Protein AF-A0AAV4VUU8-F1 (afdb_monomer)

Structure (mmCIF, N/CA/C/O backbone):
data_AF-A0AAV4VUU8-F1
#
_entry.id   AF-A0AAV4VUU8-F1
#
loop_
_atom_site.group_PDB
_atom_site.id
_atom_site.type_symbol
_atom_site.label_atom_id
_atom_site.label_alt_id
_atom_site.label_comp_id
_atom_site.label_asym_id
_atom_site.label_entity_id
_atom_site.label_seq_id
_atom_site.pdbx_PDB_ins_code
_atom_site.Cartn_x
_atom_site.Cartn_y
_atom_site.Cartn_z
_atom_site.occupancy
_atom_site.B_iso_or_equiv
_atom_site.auth_seq_id
_atom_site.auth_comp_id
_atom_site.auth_asym_id
_atom_site.auth_atom_id
_atom_site.pdbx_PDB_model_num
ATOM 1 N N . MET A 1 1 ? -0.310 -11.796 -31.699 1.00 63.62 1 MET A N 1
ATOM 2 C CA . MET A 1 1 ? 0.223 -11.285 -30.421 1.00 63.62 1 MET A CA 1
ATOM 3 C C . MET A 1 1 ? 0.249 -9.774 -30.546 1.00 63.62 1 MET A C 1
ATOM 5 O O . MET A 1 1 ? 0.848 -9.322 -31.514 1.00 63.62 1 MET A O 1
ATOM 9 N N . PRO A 1 2 ? -0.487 -9.012 -29.721 1.00 75.06 2 PRO A N 1
ATOM 10 C CA . PRO A 1 2 ? -0.440 -7.554 -29.798 1.00 75.06 2 PRO A CA 1
ATOM 11 C C . PRO A 1 2 ? 0.997 -7.073 -29.568 1.00 75.06 2 PRO A C 1
ATOM 13 O O . PRO A 1 2 ? 1.720 -7.651 -28.755 1.00 75.06 2 PRO A O 1
ATOM 16 N N . GLU A 1 3 ? 1.415 -6.064 -30.323 1.00 87.44 3 GLU A N 1
ATOM 17 C CA . GLU A 1 3 ? 2.734 -5.454 -30.184 1.00 87.44 3 GLU A CA 1
ATOM 18 C C . GLU A 1 3 ? 2.808 -4.721 -28.838 1.00 87.44 3 GLU A C 1
ATOM 20 O O . GLU A 1 3 ? 1.912 -3.950 -28.488 1.00 87.44 3 GLU A O 1
ATOM 25 N N . ILE A 1 4 ? 3.835 -5.020 -28.041 1.00 89.25 4 ILE A N 1
ATOM 26 C CA . ILE A 1 4 ? 4.018 -4.408 -26.725 1.00 89.25 4 ILE A CA 1
ATOM 27 C C . ILE A 1 4 ? 4.852 -3.143 -26.908 1.00 89.25 4 ILE A C 1
ATOM 29 O O . ILE A 1 4 ? 6.026 -3.216 -27.265 1.00 89.25 4 ILE A O 1
ATOM 33 N N . ASP A 1 5 ? 4.263 -1.991 -26.599 1.00 92.62 5 ASP A N 1
ATOM 34 C CA . ASP A 1 5 ? 4.995 -0.731 -26.493 1.00 92.62 5 ASP A CA 1
ATOM 35 C C . ASP A 1 5 ? 5.816 -0.722 -25.193 1.00 92.62 5 ASP A C 1
ATOM 37 O O . ASP A 1 5 ? 5.319 -0.427 -24.101 1.00 92.62 5 ASP A O 1
ATOM 41 N N . ILE A 1 6 ? 7.093 -1.088 -25.317 1.00 94.62 6 ILE A N 1
ATOM 42 C CA . ILE A 1 6 ? 8.033 -1.140 -24.194 1.00 94.62 6 ILE A CA 1
ATOM 43 C C . ILE A 1 6 ? 8.229 0.245 -23.573 1.00 94.62 6 ILE A C 1
ATOM 45 O O . ILE A 1 6 ? 8.326 0.356 -22.352 1.00 94.62 6 ILE A O 1
ATOM 49 N N . GLN A 1 7 ? 8.258 1.305 -24.383 1.00 93.75 7 GLN A N 1
ATOM 50 C CA . GLN A 1 7 ? 8.491 2.658 -23.888 1.00 93.75 7 GLN A CA 1
ATOM 51 C C . GLN A 1 7 ? 7.342 3.097 -22.982 1.00 93.75 7 GLN A C 1
ATOM 53 O O . GLN A 1 7 ? 7.577 3.553 -21.860 1.00 93.75 7 GLN A O 1
ATOM 58 N N . ARG A 1 8 ? 6.104 2.906 -23.440 1.00 93.81 8 ARG A N 1
ATOM 59 C CA . ARG A 1 8 ? 4.916 3.191 -22.637 1.00 93.81 8 ARG A CA 1
ATOM 60 C C . ARG A 1 8 ? 4.867 2.329 -21.380 1.00 93.81 8 ARG A C 1
ATOM 62 O O . ARG A 1 8 ? 4.629 2.855 -20.299 1.00 93.81 8 ARG A O 1
ATOM 69 N N . CYS A 1 9 ? 5.158 1.034 -21.503 1.00 93.94 9 CYS A N 1
ATOM 70 C CA . CYS A 1 9 ? 5.204 0.116 -20.365 1.00 93.94 9 CYS A CA 1
ATOM 71 C C . CYS A 1 9 ? 6.159 0.613 -19.264 1.00 93.94 9 CYS A C 1
ATOM 73 O O . CYS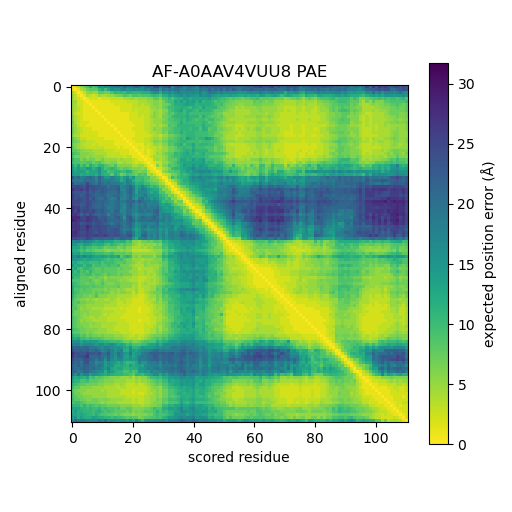 A 1 9 ? 5.797 0.649 -18.086 1.00 93.94 9 CYS A O 1
ATOM 75 N N . VAL A 1 10 ? 7.360 1.058 -19.642 1.00 94.62 10 VAL A N 1
ATOM 76 C CA . VAL A 1 10 ? 8.352 1.589 -18.698 1.00 94.62 10 VAL A CA 1
ATOM 77 C C . VAL A 1 10 ? 7.880 2.900 -18.068 1.00 94.62 10 VAL A C 1
ATOM 79 O O . VAL A 1 10 ? 7.966 3.050 -16.851 1.00 94.62 10 VAL A O 1
ATOM 82 N N . GLN A 1 11 ? 7.350 3.834 -18.862 1.00 91.94 11 GLN A N 1
ATOM 83 C CA . GLN A 1 11 ? 6.836 5.112 -18.354 1.00 91.94 11 GLN A CA 1
ATOM 84 C C . GLN A 1 11 ? 5.687 4.917 -17.356 1.00 91.94 11 GLN A C 1
ATOM 86 O O . GLN A 1 11 ? 5.706 5.503 -16.271 1.00 91.94 11 GLN A O 1
ATOM 91 N N . ASP A 1 12 ? 4.726 4.054 -17.689 1.00 91.38 12 ASP A N 1
ATOM 92 C CA . ASP A 1 12 ? 3.600 3.724 -16.817 1.00 91.38 12 ASP A CA 1
ATOM 93 C C . ASP A 1 12 ? 4.087 3.039 -15.530 1.00 91.38 12 ASP A C 1
ATOM 95 O O . ASP A 1 12 ? 3.638 3.387 -14.438 1.00 91.38 12 ASP A O 1
ATOM 99 N N . SER A 1 13 ? 5.071 2.139 -15.628 1.00 90.25 13 SER A N 1
ATOM 100 C CA . SER A 1 13 ? 5.668 1.466 -14.465 1.00 90.25 13 SER A CA 1
ATOM 101 C C . SER A 1 13 ? 6.364 2.444 -13.519 1.00 90.25 13 SER A C 1
ATOM 103 O O . SER A 1 13 ? 6.181 2.359 -12.305 1.00 90.25 13 SER A O 1
ATOM 105 N N . ILE A 1 14 ? 7.121 3.406 -14.062 1.00 87.94 14 ILE A N 1
ATOM 106 C CA . ILE A 1 14 ? 7.752 4.472 -13.271 1.00 87.94 14 ILE A CA 1
ATOM 107 C C . ILE A 1 14 ? 6.679 5.297 -12.571 1.00 87.94 14 ILE A C 1
ATOM 109 O O . ILE A 1 14 ? 6.782 5.544 -11.374 1.00 87.94 14 ILE A O 1
ATOM 113 N N . LYS A 1 15 ? 5.629 5.702 -13.292 1.00 86.00 15 LYS A N 1
ATOM 114 C CA . LYS A 1 15 ? 4.538 6.489 -12.715 1.00 86.00 15 LYS A CA 1
ATOM 115 C C . LYS A 1 15 ? 3.845 5.741 -11.577 1.00 86.00 15 LYS A C 1
ATOM 117 O O . LYS A 1 15 ? 3.638 6.330 -10.520 1.00 86.00 15 LYS A O 1
ATOM 122 N N . ILE A 1 16 ? 3.517 4.462 -11.772 1.00 87.06 16 ILE A N 1
ATOM 123 C CA . ILE A 1 16 ? 2.906 3.620 -10.737 1.00 87.06 16 ILE A CA 1
ATOM 124 C C . ILE A 1 16 ? 3.838 3.564 -9.526 1.00 87.06 16 ILE A C 1
ATOM 126 O O . ILE A 1 16 ? 3.443 4.007 -8.455 1.00 87.06 16 ILE A O 1
ATOM 130 N N . PHE A 1 17 ? 5.100 3.174 -9.708 1.00 86.06 17 PHE A N 1
ATOM 131 C CA . PHE A 1 17 ? 6.086 3.091 -8.627 1.00 86.06 17 PHE A CA 1
ATOM 132 C C . PHE A 1 17 ? 6.280 4.422 -7.874 1.00 86.06 17 PHE A C 1
ATOM 134 O O . PHE A 1 17 ? 6.317 4.467 -6.644 1.00 86.06 17 PHE A O 1
ATOM 141 N N . CYS A 1 18 ? 6.347 5.540 -8.598 1.00 79.19 18 CYS A N 1
ATOM 142 C CA . CYS A 1 18 ? 6.467 6.885 -8.037 1.00 79.19 18 CYS A CA 1
ATOM 143 C C . CYS A 1 18 ? 5.152 7.449 -7.474 1.00 79.19 18 CYS A C 1
ATOM 145 O O . CYS A 1 18 ? 5.165 8.550 -6.930 1.00 79.19 18 CYS A O 1
ATOM 147 N N . SER A 1 19 ? 4.036 6.731 -7.576 1.00 80.81 19 SER A N 1
ATOM 148 C CA . SER A 1 19 ? 2.763 7.103 -6.945 1.00 80.81 19 SER A CA 1
ATOM 149 C C . SER A 1 19 ? 2.378 6.151 -5.809 1.00 80.81 19 SER A C 1
ATOM 151 O O . SER A 1 19 ? 1.711 6.563 -4.869 1.00 80.81 19 SER A O 1
ATOM 153 N N . THR A 1 20 ? 2.863 4.909 -5.821 1.00 85.25 20 THR A N 1
ATOM 154 C CA . THR A 1 20 ? 2.635 3.921 -4.761 1.00 85.25 20 THR A CA 1
ATOM 155 C C . THR A 1 20 ? 3.407 4.283 -3.483 1.00 85.25 20 THR A C 1
ATOM 157 O O . THR A 1 20 ? 4.614 4.500 -3.563 1.00 85.25 20 THR A O 1
ATOM 160 N N . PRO A 1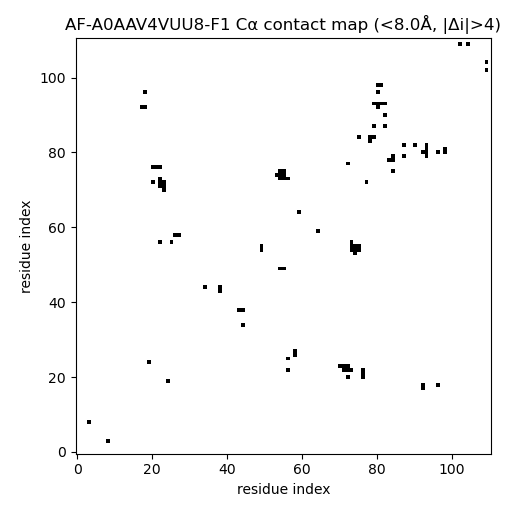 21 ? 2.766 4.368 -2.305 1.00 85.44 21 PRO A N 1
ATOM 161 C CA . PRO A 1 21 ? 3.457 4.542 -1.023 1.00 85.44 21 PRO A CA 1
ATOM 162 C C . PRO A 1 21 ? 4.596 3.529 -0.825 1.00 85.44 21 PRO A C 1
ATOM 164 O O . PRO A 1 21 ? 4.460 2.362 -1.196 1.00 85.44 21 PRO A O 1
ATOM 167 N N . LYS A 1 22 ? 5.727 3.966 -0.258 1.00 82.69 22 LYS A N 1
ATOM 168 C CA . LYS A 1 22 ? 6.948 3.144 -0.129 1.00 82.69 22 LYS A CA 1
ATOM 169 C C . LYS A 1 22 ? 6.684 1.895 0.710 1.00 82.69 22 LYS A C 1
ATOM 171 O O . LYS A 1 22 ? 7.199 0.823 0.396 1.00 82.69 22 LYS A O 1
ATOM 176 N N . SER A 1 23 ? 5.846 2.034 1.733 1.00 85.19 23 SER A N 1
ATOM 177 C CA . SER A 1 23 ? 5.460 0.967 2.647 1.00 85.19 23 SER A CA 1
ATOM 178 C C . SER A 1 23 ? 4.771 -0.211 1.964 1.00 85.19 23 SER A C 1
ATOM 180 O O . SER A 1 23 ? 5.029 -1.362 2.306 1.00 85.19 23 SER A O 1
ATOM 182 N N . ILE A 1 24 ? 3.986 0.053 0.920 1.00 85.88 24 ILE A N 1
ATOM 183 C CA . ILE A 1 24 ? 3.269 -0.982 0.164 1.00 85.88 24 ILE A CA 1
ATOM 184 C C . ILE A 1 24 ? 4.235 -1.926 -0.557 1.00 85.88 24 ILE A C 1
ATOM 186 O O . ILE A 1 24 ? 3.958 -3.114 -0.709 1.00 85.88 24 ILE A O 1
ATOM 190 N N . THR A 1 25 ? 5.370 -1.405 -1.024 1.00 78.31 25 THR A N 1
ATOM 191 C CA . THR A 1 25 ? 6.375 -2.184 -1.757 1.00 78.31 25 THR A CA 1
ATOM 192 C C . THR A 1 25 ? 7.589 -2.545 -0.910 1.00 78.31 25 THR A C 1
ATOM 194 O O . THR A 1 25 ? 8.568 -3.053 -1.463 1.00 78.31 25 THR A O 1
ATOM 197 N N . TYR A 1 26 ? 7.548 -2.273 0.398 1.00 77.56 26 TYR A N 1
ATOM 198 C CA . TYR A 1 26 ? 8.695 -2.433 1.281 1.00 77.56 26 TYR A CA 1
ATOM 199 C C . TYR A 1 26 ? 9.204 -3.871 1.269 1.00 77.56 26 TYR A C 1
ATOM 201 O O . TYR A 1 26 ? 8.454 -4.839 1.420 1.00 77.56 26 TYR A O 1
ATOM 209 N N . ARG A 1 27 ? 10.519 -4.012 1.107 1.00 72.00 27 ARG A N 1
ATOM 210 C CA . ARG A 1 27 ? 11.204 -5.299 1.212 1.00 72.00 27 ARG A CA 1
ATOM 211 C C . ARG A 1 27 ? 12.182 -5.226 2.369 1.00 72.00 27 ARG A C 1
ATOM 213 O O . ARG A 1 27 ? 13.003 -4.321 2.433 1.00 72.00 27 ARG A O 1
ATOM 220 N N . VAL A 1 28 ? 12.167 -6.248 3.220 1.00 67.50 28 VAL A N 1
ATOM 221 C CA . VAL A 1 28 ? 13.082 -6.381 4.372 1.00 67.50 28 VAL A CA 1
ATOM 222 C C . VAL A 1 28 ? 14.559 -6.234 3.974 1.00 67.50 28 VAL A C 1
ATOM 224 O O . VAL A 1 28 ? 15.380 -5.765 4.754 1.00 67.50 28 VAL A O 1
ATOM 227 N N . HIS A 1 29 ? 14.902 -6.611 2.740 1.00 63.06 29 HIS A N 1
ATOM 228 C CA . HIS A 1 29 ? 16.255 -6.521 2.185 1.00 63.06 29 HIS A CA 1
ATOM 229 C C . HIS A 1 29 ? 16.394 -5.446 1.103 1.00 63.06 29 HIS A C 1
ATOM 231 O O . HIS A 1 29 ? 17.271 -5.547 0.243 1.00 63.06 29 HIS A O 1
ATOM 237 N N . GLU A 1 30 ? 15.517 -4.441 1.086 1.00 67.06 30 GLU A N 1
ATOM 238 C CA . GLU A 1 30 ? 15.678 -3.304 0.189 1.00 67.06 30 GLU A CA 1
ATOM 239 C C . GLU A 1 30 ? 17.013 -2.619 0.507 1.00 67.06 30 GLU A C 1
ATOM 241 O O . GLU A 1 30 ? 17.249 -2.108 1.601 1.00 67.06 30 GLU A O 1
ATOM 246 N N . ASN A 1 31 ? 17.950 -2.722 -0.433 1.00 52.59 31 ASN A N 1
ATOM 247 C CA . ASN A 1 31 ? 19.351 -2.434 -0.181 1.00 52.59 31 ASN A CA 1
ATOM 248 C C . ASN A 1 31 ? 19.550 -0.916 -0.070 1.00 52.59 31 ASN A C 1
ATOM 250 O O . ASN A 1 31 ? 19.634 -0.212 -1.079 1.00 52.59 31 ASN A O 1
ATOM 254 N N . THR A 1 32 ? 19.647 -0.404 1.158 1.00 56.56 32 THR A N 1
ATOM 255 C CA . THR A 1 32 ? 19.839 1.028 1.450 1.00 56.56 32 THR A CA 1
ATOM 256 C C . THR A 1 32 ? 21.107 1.607 0.812 1.00 56.56 32 THR A C 1
ATOM 258 O O . THR A 1 32 ? 21.187 2.812 0.588 1.00 56.56 32 THR A O 1
ATOM 261 N N . ASN A 1 33 ? 22.074 0.759 0.443 1.00 44.78 33 ASN A N 1
ATOM 262 C CA . ASN A 1 33 ? 23.334 1.164 -0.180 1.00 44.78 33 ASN A CA 1
ATOM 263 C C . ASN A 1 33 ? 23.254 1.398 -1.702 1.00 44.78 33 ASN A C 1
ATOM 265 O O . ASN A 1 33 ? 24.065 2.158 -2.230 1.00 44.78 33 ASN A O 1
ATOM 269 N N . LEU A 1 34 ? 22.287 0.804 -2.420 1.00 47.53 34 LEU A N 1
ATOM 270 C CA . LEU A 1 34 ? 22.138 0.991 -3.879 1.00 47.53 34 LEU A CA 1
ATOM 271 C C . LEU A 1 34 ? 21.470 2.325 -4.252 1.00 47.53 34 LEU A C 1
ATOM 273 O O . LEU A 1 34 ? 21.620 2.800 -5.380 1.00 47.53 34 LEU A O 1
ATOM 277 N N . LYS A 1 35 ? 20.802 2.961 -3.284 1.00 49.28 35 LYS A N 1
ATOM 278 C CA . LYS A 1 35 ? 20.146 4.268 -3.411 1.00 49.28 35 LYS A CA 1
ATOM 279 C C . LYS A 1 35 ? 21.091 5.365 -3.933 1.00 49.28 35 LYS A C 1
ATOM 281 O O . LYS A 1 35 ? 20.702 6.176 -4.761 1.00 49.28 35 LYS A O 1
ATOM 286 N N . LYS A 1 36 ? 22.387 5.327 -3.591 1.00 44.75 36 LYS A N 1
ATOM 287 C CA . LYS A 1 36 ? 23.363 6.364 -3.995 1.00 44.75 36 LYS A CA 1
ATOM 288 C C . LYS A 1 36 ? 23.635 6.477 -5.504 1.00 44.75 36 LYS A C 1
ATOM 290 O O . LYS A 1 36 ? 24.080 7.533 -5.939 1.00 44.75 36 LYS A O 1
ATOM 295 N N . SER A 1 37 ? 23.419 5.420 -6.291 1.00 42.97 37 SER A N 1
ATOM 296 C CA . SER A 1 37 ? 23.840 5.380 -7.706 1.00 42.97 37 SER A CA 1
ATOM 297 C C . SER A 1 37 ? 22.746 5.842 -8.681 1.00 42.97 37 SER A C 1
ATOM 299 O O . SER A 1 37 ? 23.026 6.57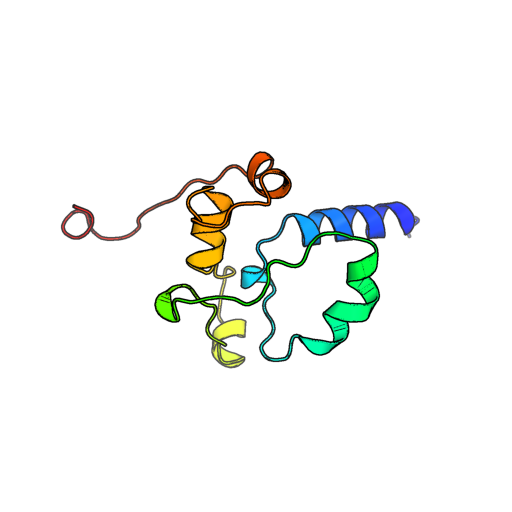4 -9.626 1.00 42.97 37 SER A O 1
ATOM 301 N N . PHE A 1 38 ? 21.485 5.472 -8.432 1.00 44.97 38 PHE A N 1
ATOM 302 C CA . PHE A 1 38 ? 20.361 5.795 -9.325 1.00 44.97 38 PHE A CA 1
ATOM 303 C C . PHE A 1 38 ? 19.634 7.099 -8.939 1.00 44.97 38 PHE A C 1
ATOM 305 O O . PHE A 1 38 ? 19.013 7.743 -9.783 1.00 44.97 38 PHE A O 1
ATOM 312 N N . GLU A 1 39 ? 19.735 7.525 -7.674 1.00 46.34 39 GLU A N 1
ATOM 313 C CA . GLU A 1 39 ? 19.023 8.696 -7.135 1.00 46.34 39 GLU A CA 1
ATOM 314 C C . GLU A 1 39 ? 19.699 10.041 -7.442 1.00 46.34 39 GLU A C 1
ATOM 316 O O . GLU A 1 39 ? 19.075 11.088 -7.282 1.00 46.34 39 GLU A O 1
ATOM 321 N N . ALA A 1 40 ? 20.940 10.053 -7.943 1.00 47.44 40 ALA A N 1
ATOM 322 C CA . ALA A 1 40 ? 21.623 11.299 -8.310 1.00 47.44 40 ALA A CA 1
ATOM 323 C C . ALA A 1 40 ? 20.885 12.087 -9.417 1.00 47.44 40 ALA A C 1
ATOM 325 O O . ALA A 1 40 ? 21.051 13.301 -9.516 1.00 47.44 40 ALA A O 1
ATOM 326 N N . ASN A 1 41 ? 20.031 11.420 -10.206 1.00 42.28 41 ASN A N 1
ATOM 327 C CA . ASN A 1 41 ? 19.246 12.032 -11.285 1.00 42.28 41 ASN A CA 1
ATOM 328 C C . ASN A 1 41 ? 17.741 12.176 -10.992 1.00 42.28 41 ASN A C 1
ATOM 330 O O . ASN A 1 41 ? 17.031 12.805 -11.775 1.00 42.28 41 ASN A O 1
ATOM 334 N N . MET A 1 42 ? 17.230 11.655 -9.873 1.00 48.88 42 MET A N 1
ATOM 335 C CA . MET A 1 42 ? 15.825 11.814 -9.490 1.00 48.88 42 MET A CA 1
ATOM 336 C C . MET A 1 42 ? 15.753 12.111 -7.991 1.00 48.88 42 MET A C 1
ATOM 338 O O . MET A 1 42 ? 16.002 11.236 -7.169 1.00 48.88 42 MET A O 1
ATOM 342 N N . LYS A 1 43 ? 15.439 13.365 -7.638 1.00 44.12 43 LYS A N 1
ATOM 343 C CA . LYS A 1 43 ? 15.365 13.890 -6.260 1.00 44.12 43 LYS A CA 1
ATOM 344 C C . LYS A 1 43 ? 14.237 13.226 -5.444 1.00 44.12 43 LYS A C 1
ATOM 346 O O . LYS A 1 43 ? 13.233 13.873 -5.164 1.00 44.12 43 LYS A O 1
ATOM 351 N N . PHE A 1 44 ? 14.376 11.947 -5.095 1.00 49.25 44 PHE A N 1
ATOM 352 C CA . PHE A 1 44 ? 13.321 11.160 -4.442 1.00 49.25 44 PHE A CA 1
ATOM 353 C C . PHE A 1 44 ? 13.690 10.538 -3.089 1.00 49.25 44 PHE A C 1
ATOM 355 O O . PHE A 1 44 ? 12.810 9.943 -2.468 1.00 49.25 44 PHE A O 1
ATOM 362 N N . SER A 1 45 ? 14.907 10.691 -2.560 1.00 46.88 45 SER A N 1
ATOM 363 C CA . SER A 1 45 ? 15.203 10.150 -1.227 1.00 46.88 45 SER A CA 1
ATOM 364 C C . SER A 1 45 ? 14.797 11.094 -0.095 1.00 46.88 45 SER A C 1
ATOM 366 O O . SER A 1 45 ? 15.483 12.055 0.248 1.00 46.88 45 SER A O 1
ATOM 368 N N . LYS A 1 46 ? 13.673 10.744 0.539 1.00 53.50 46 LYS A N 1
ATOM 369 C CA . LYS A 1 46 ? 13.441 10.967 1.969 1.00 53.50 46 LYS A CA 1
ATOM 370 C C . LYS A 1 46 ? 14.543 10.185 2.702 1.00 53.50 46 LYS A C 1
ATOM 372 O O . LYS A 1 46 ? 14.697 8.983 2.470 1.00 53.50 46 LYS A O 1
ATOM 377 N N . SER A 1 47 ? 15.375 10.868 3.487 1.00 50.19 47 SER A N 1
ATOM 378 C CA . SER A 1 47 ? 16.314 10.203 4.394 1.00 50.19 47 SER A CA 1
ATOM 379 C C . SER A 1 47 ? 15.524 9.263 5.304 1.00 50.19 47 SER A C 1
ATOM 381 O O . SER A 1 47 ? 14.463 9.659 5.777 1.00 50.19 47 SER A O 1
ATOM 383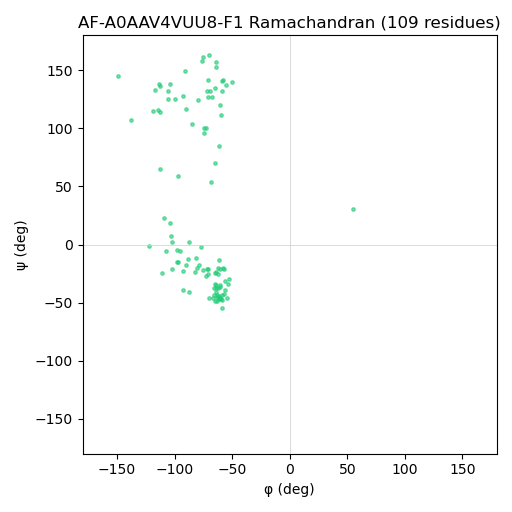 N N . ASP A 1 48 ? 16.023 8.045 5.549 1.00 53.16 48 ASP A N 1
ATOM 384 C CA . ASP A 1 48 ? 15.475 7.096 6.540 1.00 53.16 48 ASP A CA 1
ATOM 385 C C . ASP A 1 48 ? 15.721 7.633 7.975 1.00 53.16 48 ASP A C 1
ATOM 387 O O . ASP A 1 48 ? 16.344 6.989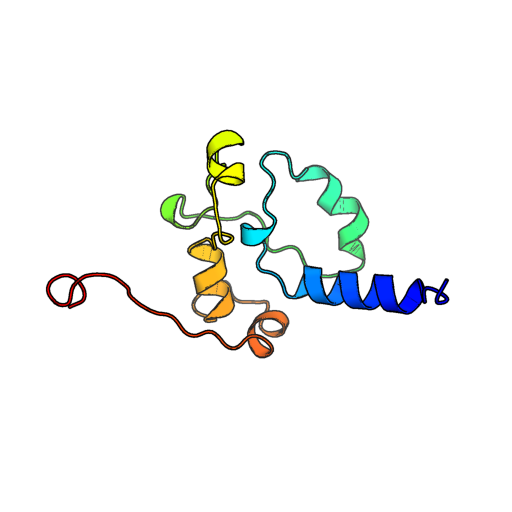 8.814 1.00 53.16 48 ASP A O 1
ATOM 391 N N . SER A 1 49 ? 15.303 8.868 8.251 1.00 52.81 49 SER A N 1
ATOM 392 C CA . SER A 1 49 ? 15.297 9.487 9.571 1.00 52.81 49 SER A CA 1
ATOM 393 C C . SER A 1 49 ? 13.905 9.332 10.170 1.00 52.81 49 SER A C 1
ATOM 395 O O . SER A 1 49 ? 13.231 10.319 10.451 1.00 52.81 49 SER A O 1
ATOM 397 N N . THR A 1 50 ? 13.446 8.091 10.322 1.00 55.59 50 THR A N 1
ATOM 398 C CA . THR A 1 50 ? 12.296 7.802 11.180 1.00 55.59 50 THR A CA 1
ATOM 399 C C . THR A 1 50 ? 12.773 7.951 12.618 1.00 55.59 50 THR A C 1
ATOM 401 O O . THR A 1 50 ? 13.470 7.082 13.142 1.00 55.59 50 THR A O 1
ATOM 404 N N . THR A 1 51 ? 12.479 9.088 13.242 1.00 60.81 51 THR A N 1
ATOM 405 C CA . THR A 1 51 ? 12.767 9.314 14.666 1.00 60.81 51 THR A CA 1
ATOM 406 C C . THR A 1 51 ? 11.841 8.509 15.574 1.00 60.81 51 THR A C 1
ATOM 408 O O . THR A 1 51 ? 12.209 8.256 16.718 1.00 60.81 51 THR A O 1
ATOM 411 N N . ASP A 1 52 ? 10.681 8.085 15.062 1.00 77.31 52 ASP A N 1
ATOM 412 C CA . ASP A 1 52 ? 9.671 7.344 15.811 1.00 77.31 52 ASP A CA 1
ATOM 413 C C . ASP A 1 52 ? 9.529 5.897 15.287 1.00 77.31 52 ASP A C 1
ATOM 415 O O . ASP A 1 52 ? 9.113 5.701 14.137 1.00 77.31 52 ASP A O 1
ATOM 419 N N . PRO A 1 53 ? 9.890 4.876 16.090 1.00 80.00 53 PRO A N 1
ATOM 420 C CA . PRO A 1 53 ? 9.743 3.475 15.708 1.00 80.00 53 PRO A CA 1
ATOM 421 C C . PRO A 1 53 ? 8.280 3.051 15.518 1.00 80.00 53 PRO A C 1
ATOM 423 O O . PRO A 1 53 ? 8.040 2.120 14.750 1.00 80.00 53 PRO A O 1
ATOM 426 N N . ASP A 1 54 ? 7.317 3.736 16.142 1.00 83.06 54 ASP A N 1
ATOM 427 C CA . ASP A 1 54 ? 5.892 3.394 16.038 1.00 83.06 54 ASP A CA 1
ATOM 428 C C . ASP A 1 54 ? 5.300 3.817 14.684 1.00 83.06 54 ASP A C 1
ATOM 430 O O . ASP A 1 54 ? 4.299 3.263 14.225 1.00 83.06 54 ASP A O 1
ATOM 434 N N . LEU A 1 55 ? 5.939 4.776 14.002 1.00 82.94 55 LEU A N 1
ATOM 435 C CA . LEU A 1 55 ? 5.534 5.232 12.669 1.00 82.94 55 LEU A CA 1
ATOM 436 C C . LEU A 1 55 ? 6.199 4.440 11.537 1.00 82.94 55 LEU A C 1
ATOM 438 O O . LEU A 1 55 ? 5.735 4.484 10.390 1.00 82.94 55 LEU A O 1
ATOM 442 N N . ALA A 1 56 ? 7.287 3.739 11.857 1.00 79.31 56 ALA A N 1
ATOM 443 C CA . ALA A 1 56 ? 8.124 3.042 10.900 1.00 79.31 56 ALA A CA 1
ATOM 444 C C . ALA A 1 56 ? 7.487 1.738 10.391 1.00 79.31 56 ALA A C 1
ATOM 446 O O . ALA A 1 56 ? 6.583 1.144 10.975 1.00 79.31 56 ALA A O 1
ATOM 447 N N . MET A 1 57 ? 8.000 1.266 9.257 1.00 74.94 57 MET A N 1
ATOM 448 C CA . MET A 1 57 ? 7.656 -0.040 8.704 1.00 74.94 57 MET A CA 1
ATOM 449 C C . MET A 1 57 ? 8.268 -1.179 9.517 1.00 74.94 57 MET A C 1
ATOM 451 O O . MET A 1 57 ? 9.477 -1.195 9.747 1.00 74.94 57 MET A O 1
ATOM 455 N N . VAL A 1 58 ? 7.454 -2.185 9.845 1.00 77.19 58 VAL A N 1
ATOM 456 C CA . VAL A 1 58 ? 7.913 -3.429 10.476 1.00 77.19 58 VAL A CA 1
ATOM 457 C C . VAL A 1 58 ? 7.902 -4.567 9.449 1.00 77.19 58 VAL A C 1
ATOM 459 O O . VAL A 1 58 ? 6.912 -4.731 8.731 1.00 77.19 58 VAL A O 1
ATOM 462 N N . PRO A 1 59 ? 8.983 -5.363 9.343 1.00 78.50 59 PRO A N 1
ATOM 463 C CA . PRO A 1 59 ? 9.027 -6.514 8.450 1.00 78.50 59 PRO A CA 1
ATOM 464 C C . PRO A 1 59 ? 8.013 -7.587 8.864 1.00 78.50 59 PRO A C 1
ATOM 466 O O . PRO A 1 59 ? 7.927 -7.965 10.030 1.00 78.50 59 PRO A O 1
ATOM 469 N N . ILE A 1 60 ? 7.289 -8.116 7.877 1.00 79.81 60 ILE A N 1
ATOM 470 C CA . ILE A 1 60 ? 6.259 -9.143 8.064 1.00 79.81 60 ILE A CA 1
ATOM 471 C C . ILE A 1 60 ? 6.814 -10.503 7.608 1.00 79.81 60 ILE A C 1
ATOM 473 O O . ILE A 1 60 ? 7.466 -10.574 6.559 1.00 79.81 60 ILE A O 1
ATOM 477 N N . PRO A 1 61 ? 6.568 -11.603 8.344 1.00 85.44 61 PRO A N 1
ATOM 478 C CA . PRO A 1 61 ? 6.930 -12.942 7.897 1.00 85.44 61 PRO A CA 1
ATOM 479 C C . PRO A 1 61 ? 6.288 -13.297 6.550 1.00 85.44 61 PRO A C 1
ATOM 481 O O . PRO A 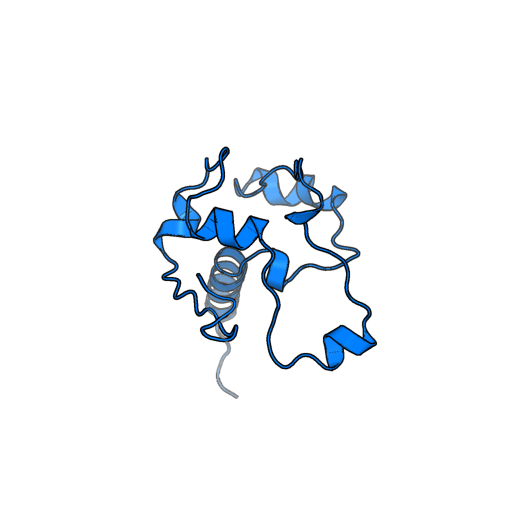1 61 ? 5.114 -13.030 6.306 1.00 85.44 61 PRO A O 1
ATOM 484 N N . THR A 1 62 ? 7.023 -13.999 5.685 1.00 82.81 62 THR A N 1
ATOM 485 C CA . THR A 1 62 ? 6.550 -14.377 4.339 1.00 82.81 62 THR A CA 1
ATOM 486 C C . THR A 1 62 ? 5.232 -15.160 4.349 1.00 82.81 62 THR A C 1
ATOM 488 O O . THR A 1 62 ? 4.457 -15.075 3.401 1.00 82.81 62 THR A O 1
ATOM 491 N N . THR A 1 63 ? 4.980 -15.955 5.391 1.00 89.88 63 THR A N 1
ATOM 492 C CA . THR A 1 63 ? 3.726 -16.704 5.560 1.00 89.88 63 THR A CA 1
ATOM 493 C C . THR A 1 63 ? 2.530 -15.782 5.764 1.00 89.88 63 THR A C 1
ATOM 495 O O . THR A 1 63 ? 1.496 -15.997 5.142 1.00 89.88 63 THR A O 1
ATOM 498 N N . GLU A 1 64 ? 2.691 -14.747 6.587 1.00 88.44 64 GLU A N 1
ATOM 499 C CA . GLU A 1 64 ? 1.659 -13.744 6.851 1.00 88.44 64 GLU A CA 1
ATOM 500 C C . GLU A 1 64 ? 1.454 -12.866 5.613 1.00 88.44 64 GLU A C 1
ATOM 502 O O . GLU A 1 64 ? 0.328 -12.748 5.140 1.00 88.44 64 GLU A O 1
ATOM 507 N N . LEU A 1 65 ? 2.539 -12.398 4.984 1.00 83.81 65 LEU A N 1
ATOM 508 C CA . LEU A 1 65 ? 2.478 -11.600 3.754 1.00 83.81 65 LEU A CA 1
ATOM 509 C C . LEU A 1 65 ? 1.714 -12.310 2.622 1.00 83.81 65 LEU A C 1
ATOM 511 O O . LEU A 1 65 ? 0.960 -11.685 1.885 1.00 83.81 65 LEU A O 1
ATOM 515 N N . LYS A 1 66 ? 1.881 -13.631 2.481 1.00 87.38 66 LYS A N 1
ATOM 516 C CA . LYS A 1 66 ? 1.151 -14.436 1.483 1.00 87.38 66 LYS A CA 1
ATOM 517 C C . LYS A 1 66 ? -0.334 -14.613 1.798 1.00 87.38 66 LYS A C 1
ATOM 519 O O . LYS A 1 66 ? -1.086 -14.977 0.899 1.00 87.38 66 LYS A O 1
ATOM 524 N N . SER A 1 67 ? -0.732 -14.439 3.056 1.00 92.06 67 SER A N 1
ATOM 525 C CA . SER A 1 67 ? -2.125 -14.572 3.494 1.00 92.06 67 SER A CA 1
ATOM 526 C C . SER A 1 67 ? -2.920 -13.268 3.386 1.00 92.06 67 SER A C 1
ATOM 528 O O . SER A 1 67 ? -4.145 -13.292 3.485 1.00 92.06 67 SER A O 1
ATOM 530 N N . GLU A 1 68 ? -2.246 -12.138 3.166 1.00 89.31 68 GLU A N 1
ATOM 531 C CA . GLU A 1 68 ? -2.891 -10.835 3.043 1.00 89.31 68 GLU A CA 1
ATOM 532 C C . GLU A 1 68 ? -3.674 -10.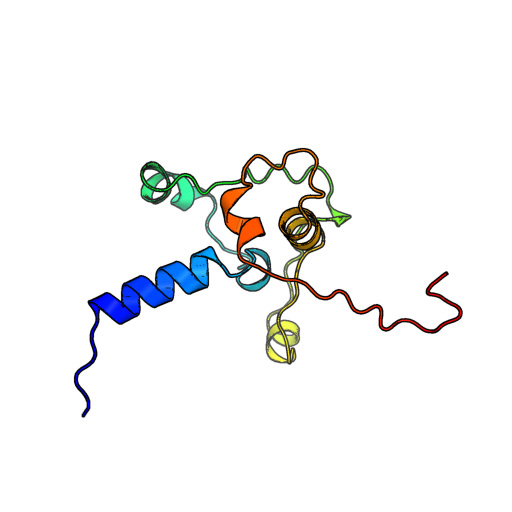691 1.737 1.00 89.31 68 GLU A C 1
ATOM 534 O O . GLU A 1 68 ? -3.241 -11.109 0.664 1.00 89.31 68 GLU A O 1
ATOM 539 N N . VAL A 1 69 ? -4.828 -10.031 1.835 1.00 91.00 69 VAL A N 1
ATOM 540 C CA . VAL A 1 69 ? -5.691 -9.703 0.689 1.00 91.00 69 VAL A CA 1
ATOM 541 C C . VAL A 1 69 ? -5.469 -8.284 0.165 1.00 91.00 69 VAL A C 1
ATOM 543 O O . VAL A 1 69 ? -5.907 -7.955 -0.936 1.00 91.00 69 VAL A O 1
ATOM 546 N N . SER A 1 70 ? -4.795 -7.436 0.943 1.00 89.81 70 SER A N 1
ATOM 547 C CA . SER A 1 70 ? -4.535 -6.034 0.624 1.00 89.81 70 SER A CA 1
ATOM 548 C C . SER A 1 70 ? -3.206 -5.578 1.227 1.00 89.81 70 SER A C 1
ATOM 550 O O . SER A 1 70 ? -2.902 -5.988 2.347 1.00 89.81 70 SER A O 1
ATOM 552 N N . PRO A 1 71 ? -2.450 -4.693 0.554 1.00 87.75 71 PRO A N 1
ATOM 553 C CA . PRO A 1 71 ? -1.216 -4.153 1.113 1.00 87.75 71 PRO A CA 1
ATOM 554 C C . PRO A 1 71 ? -1.448 -3.312 2.370 1.00 87.75 71 PRO A C 1
ATOM 556 O O . PRO A 1 71 ? -2.487 -2.662 2.508 1.00 87.75 71 PRO A O 1
ATOM 559 N N . ARG A 1 72 ? -0.439 -3.258 3.243 1.00 87.75 72 ARG A N 1
ATOM 560 C CA . ARG A 1 72 ? -0.410 -2.351 4.397 1.00 87.75 72 ARG A CA 1
ATOM 561 C C . ARG A 1 72 ? 0.253 -1.026 4.036 1.00 87.75 72 ARG A C 1
ATOM 563 O O . ARG A 1 72 ? 1.166 -0.979 3.214 1.00 87.75 72 ARG A O 1
ATOM 570 N N . ILE A 1 73 ? -0.193 0.033 4.697 1.00 88.75 73 ILE A N 1
ATOM 571 C CA . ILE A 1 73 ? 0.442 1.348 4.674 1.00 88.75 73 ILE A CA 1
ATOM 572 C C . ILE A 1 73 ? 0.989 1.653 6.070 1.00 88.75 73 ILE A C 1
ATOM 574 O O . ILE A 1 73 ? 0.330 1.348 7.065 1.00 88.75 73 ILE A O 1
ATOM 578 N N . SER A 1 74 ? 2.194 2.216 6.161 1.00 88.88 74 SER A N 1
ATOM 579 C CA . SER A 1 74 ? 2.738 2.671 7.446 1.00 88.88 74 SER A CA 1
ATOM 580 C C . SER A 1 74 ? 2.102 3.984 7.891 1.00 88.88 74 SER A C 1
ATOM 582 O O . SER A 1 74 ? 1.612 4.765 7.071 1.00 88.88 74 SER A O 1
ATOM 584 N N . ALA A 1 75 ? 2.149 4.262 9.194 1.00 89.25 75 ALA A N 1
ATOM 585 C CA . ALA A 1 75 ? 1.675 5.539 9.714 1.00 89.25 75 ALA A CA 1
ATOM 586 C C . ALA A 1 75 ? 2.518 6.712 9.182 1.00 89.25 75 ALA A C 1
ATOM 588 O O . ALA A 1 75 ? 1.962 7.762 8.871 1.00 89.25 75 ALA A O 1
ATOM 589 N N . GLU A 1 76 ? 3.829 6.529 8.979 1.00 86.75 76 GLU A N 1
ATOM 590 C CA . GLU A 1 76 ? 4.668 7.540 8.325 1.00 86.75 76 GLU A CA 1
ATOM 591 C C . GLU A 1 76 ? 4.181 7.880 6.907 1.00 86.75 76 GLU A C 1
ATOM 593 O O . GLU A 1 76 ? 4.055 9.058 6.568 1.00 86.75 76 GLU A O 1
ATOM 598 N N . ASP A 1 77 ? 3.895 6.869 6.081 1.00 86.25 77 ASP A N 1
ATOM 599 C CA . ASP A 1 77 ? 3.404 7.087 4.719 1.00 86.25 77 ASP A CA 1
ATOM 600 C C . ASP A 1 77 ? 2.021 7.740 4.734 1.00 86.25 77 ASP A C 1
ATOM 602 O O . ASP A 1 77 ? 1.748 8.621 3.922 1.00 86.25 77 ASP A O 1
ATOM 606 N N . LEU A 1 78 ? 1.156 7.361 5.679 1.00 89.25 78 LEU A N 1
ATOM 607 C CA . LEU A 1 78 ? -0.145 8.000 5.855 1.00 89.25 78 LEU A CA 1
ATOM 608 C C . LEU A 1 78 ? 0.002 9.492 6.196 1.00 89.25 78 LEU A C 1
ATOM 610 O O . LEU A 1 78 ? -0.668 10.322 5.587 1.00 89.25 78 LEU A O 1
ATOM 614 N N . LEU A 1 79 ? 0.897 9.847 7.122 1.00 87.81 79 LEU A N 1
ATOM 615 C CA . LEU A 1 79 ? 1.170 11.244 7.479 1.00 87.81 79 LEU A CA 1
ATOM 616 C C . LEU A 1 79 ? 1.773 12.032 6.310 1.00 87.81 79 LEU A C 1
ATOM 618 O O . LEU A 1 79 ? 1.436 13.200 6.129 1.00 87.81 79 LEU A O 1
ATOM 622 N N . ASP A 1 80 ? 2.644 11.412 5.511 1.00 83.12 80 ASP A N 1
ATOM 623 C CA . ASP A 1 80 ? 3.222 12.026 4.311 1.00 83.12 80 ASP A CA 1
ATOM 624 C C . ASP A 1 80 ? 2.145 12.340 3.268 1.00 83.12 80 ASP A C 1
ATOM 626 O O . ASP A 1 80 ? 2.095 13.445 2.735 1.00 83.12 80 ASP A O 1
ATOM 630 N N . LEU A 1 81 ? 1.239 11.391 3.020 1.00 84.25 81 LEU A N 1
ATOM 631 C CA . LEU A 1 81 ? 0.161 11.555 2.047 1.00 84.25 81 LEU A CA 1
ATOM 632 C C . LEU A 1 81 ? -0.931 12.535 2.495 1.00 84.25 81 LEU A C 1
ATOM 634 O O . LEU A 1 81 ? -1.640 13.080 1.655 1.00 84.25 81 LEU A O 1
ATOM 638 N N . LEU A 1 82 ? -1.097 12.728 3.803 1.00 86.31 82 LEU A N 1
ATOM 639 C CA . LEU A 1 82 ? -2.009 13.723 4.369 1.00 86.31 82 LEU A CA 1
ATOM 640 C C . LEU A 1 82 ? -1.348 15.105 4.530 1.00 86.31 82 LEU A C 1
ATOM 642 O O . LEU A 1 82 ? -1.989 16.018 5.045 1.00 86.31 82 LEU A O 1
ATOM 646 N N . ASP A 1 83 ? -0.082 15.264 4.119 1.00 82.12 83 ASP A N 1
ATOM 647 C CA . ASP A 1 83 ? 0.732 16.467 4.345 1.00 82.12 83 ASP A CA 1
ATOM 648 C C . ASP A 1 83 ? 0.835 16.873 5.836 1.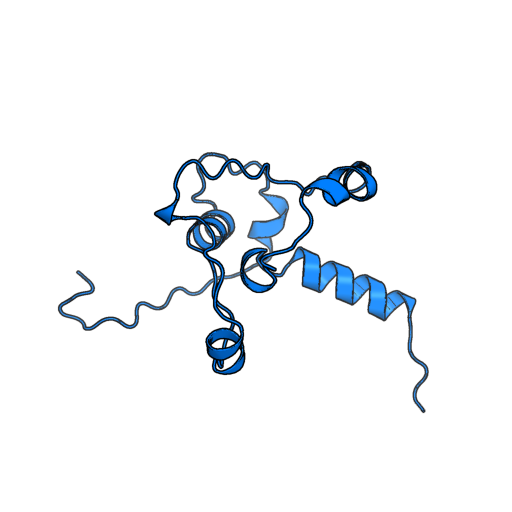00 82.12 83 ASP A C 1
ATOM 650 O O . ASP A 1 83 ? 0.983 18.048 6.172 1.00 82.12 83 ASP A O 1
ATOM 654 N N . LEU A 1 84 ? 0.787 15.890 6.743 1.00 82.75 84 LEU A N 1
ATOM 655 C CA . LEU A 1 84 ? 0.870 16.064 8.203 1.00 82.75 84 LEU A CA 1
ATOM 656 C C . LEU A 1 84 ? 2.277 15.813 8.770 1.00 82.75 84 LEU A C 1
ATOM 658 O O . LEU A 1 84 ? 2.509 16.000 9.963 1.00 82.75 84 LEU A O 1
ATOM 662 N N . SER A 1 85 ? 3.225 15.382 7.936 1.00 75.44 85 SER A N 1
ATOM 663 C CA . SER A 1 85 ? 4.614 15.169 8.349 1.00 75.44 85 SER A CA 1
ATOM 664 C C . SER A 1 85 ? 5.325 16.501 8.662 1.00 75.44 85 SER A C 1
ATOM 666 O O . SER A 1 85 ? 5.292 17.413 7.828 1.00 75.44 85 SER A O 1
ATOM 668 N N . PRO A 1 86 ? 6.034 16.622 9.806 1.00 66.75 86 PRO A N 1
ATOM 669 C CA . PRO A 1 86 ? 6.722 17.855 10.206 1.00 66.75 86 PRO A CA 1
ATOM 670 C C . PRO A 1 86 ? 7.833 18.272 9.227 1.00 66.75 86 PRO A C 1
ATOM 672 O O . PRO A 1 86 ? 8.134 19.457 9.103 1.00 66.75 86 PRO A O 1
ATOM 675 N N . ASP A 1 87 ? 8.396 17.314 8.486 1.00 65.94 87 ASP A N 1
ATOM 676 C CA . ASP A 1 87 ? 9.478 17.517 7.518 1.00 65.94 87 ASP A CA 1
ATOM 677 C C . ASP A 1 87 ? 8.999 17.496 6.055 1.00 65.94 87 ASP A C 1
ATOM 679 O O . ASP A 1 87 ? 9.816 17.291 5.148 1.00 65.94 87 ASP A O 1
ATOM 683 N N . SER A 1 88 ? 7.694 17.687 5.794 1.00 58.16 88 SER A N 1
ATOM 684 C CA . SER A 1 88 ? 7.100 17.601 4.447 1.00 58.16 88 SER A CA 1
ATOM 685 C C . SER A 1 88 ? 7.681 18.647 3.477 1.00 58.16 88 SER A C 1
ATOM 687 O O . SER A 1 88 ? 7.166 19.745 3.261 1.00 58.16 88 SER A O 1
ATOM 689 N N . ARG A 1 89 ? 8.816 18.294 2.866 1.00 53.44 89 ARG A N 1
ATOM 690 C CA . ARG A 1 89 ? 9.505 19.053 1.812 1.00 53.44 89 ARG A CA 1
ATOM 691 C C . ARG A 1 89 ? 9.125 18.573 0.408 1.00 53.44 89 ARG A C 1
ATOM 693 O O . ARG A 1 89 ? 9.516 19.206 -0.570 1.00 53.44 89 ARG A O 1
ATOM 700 N N . SER A 1 90 ? 8.342 17.497 0.290 1.00 54.03 90 SER A N 1
ATOM 701 C CA . SER A 1 90 ? 7.936 16.898 -0.988 1.00 54.03 90 SER A CA 1
ATOM 702 C C . SER A 1 90 ? 6.436 17.062 -1.250 1.00 54.03 90 SER A C 1
ATOM 704 O O . SER A 1 90 ? 5.686 16.099 -1.376 1.00 54.03 90 SER A O 1
ATOM 706 N N . LYS A 1 91 ? 5.996 18.312 -1.421 1.00 51.97 91 LYS A N 1
ATOM 707 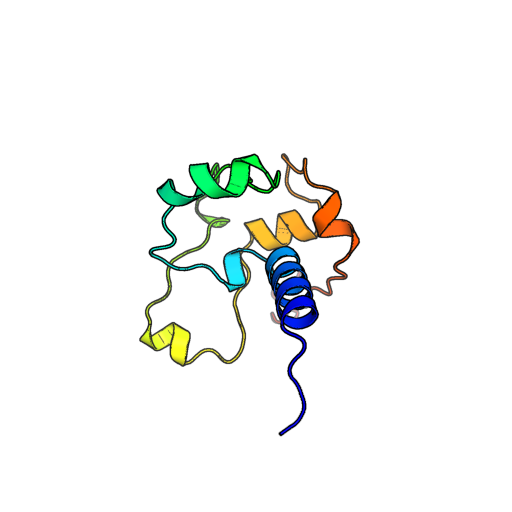C CA . LYS A 1 91 ? 4.606 18.636 -1.798 1.00 51.97 91 LYS A CA 1
ATOM 708 C C . LYS A 1 91 ? 4.167 17.975 -3.115 1.00 51.97 91 LYS A C 1
ATOM 710 O O . LYS A 1 91 ? 2.981 17.824 -3.364 1.00 51.97 91 LYS A O 1
ATOM 715 N N . SER A 1 92 ? 5.107 17.578 -3.978 1.00 52.81 92 SER A N 1
ATOM 716 C CA . SER A 1 92 ? 4.814 17.137 -5.349 1.00 52.81 92 SER A CA 1
ATOM 717 C C . SER A 1 92 ? 4.149 15.759 -5.463 1.00 52.81 92 SER A C 1
ATOM 719 O O . SER A 1 92 ? 3.478 15.528 -6.467 1.00 52.81 92 SER A O 1
ATOM 721 N N . ARG A 1 93 ? 4.350 14.834 -4.511 1.00 56.28 93 ARG A N 1
ATOM 722 C CA . ARG A 1 93 ? 3.786 13.467 -4.590 1.00 56.28 93 ARG A CA 1
ATOM 723 C C . ARG A 1 93 ? 2.371 13.412 -4.001 1.00 56.28 93 ARG A C 1
ATOM 725 O O . ARG A 1 93 ? 1.484 12.824 -4.620 1.00 56.28 93 ARG A O 1
ATOM 732 N N . SER A 1 94 ? 2.162 14.110 -2.880 1.00 55.53 94 SER A N 1
ATOM 733 C CA . SER A 1 94 ? 0.882 14.211 -2.162 1.00 55.53 94 SER A CA 1
ATOM 734 C C . SER A 1 94 ? -0.249 14.789 -3.032 1.00 55.53 94 SER A C 1
ATOM 736 O O . SER A 1 94 ? -1.328 14.208 -3.113 1.00 55.53 94 SER A O 1
ATOM 738 N N . GLN A 1 95 ? 0.012 15.846 -3.818 1.00 58.53 95 GLN A N 1
ATOM 739 C CA . GLN A 1 95 ? -1.043 16.584 -4.547 1.00 58.53 95 GLN A CA 1
ATOM 740 C C . GLN A 1 95 ? -1.839 15.771 -5.590 1.00 58.53 95 GLN A C 1
ATOM 742 O O . GLN A 1 95 ? -2.866 16.245 -6.078 1.00 58.53 95 GLN A O 1
ATOM 747 N N . SER A 1 96 ? -1.376 14.579 -5.976 1.00 67.88 96 SER A N 1
ATOM 748 C CA . SER A 1 96 ? -2.052 13.741 -6.978 1.00 67.88 96 SER A CA 1
ATOM 749 C C . SER A 1 96 ? -2.934 12.639 -6.387 1.00 67.88 96 SER A C 1
ATOM 751 O O . SER A 1 96 ? -3.765 12.080 -7.105 1.00 67.88 96 SER A O 1
ATOM 753 N N . ILE A 1 97 ? -2.780 12.330 -5.096 1.00 77.00 97 ILE A N 1
ATOM 754 C CA . ILE A 1 97 ? -3.443 11.197 -4.449 1.00 77.00 97 ILE A CA 1
ATOM 755 C C . ILE A 1 97 ? -4.573 11.732 -3.573 1.00 77.00 97 ILE A C 1
ATOM 757 O O . ILE A 1 97 ? -4.369 12.579 -2.712 1.00 77.00 97 ILE A O 1
ATOM 761 N N . LYS A 1 98 ? -5.790 11.232 -3.794 1.00 82.81 98 LYS A N 1
ATOM 762 C CA . LYS A 1 98 ? -6.945 11.516 -2.935 1.00 82.81 98 LYS A CA 1
ATOM 763 C C . LYS A 1 98 ? -7.150 10.337 -1.997 1.00 82.81 98 LYS A C 1
ATOM 765 O O . LYS A 1 98 ? -7.292 9.212 -2.472 1.00 82.81 98 LYS A O 1
ATOM 770 N N . ILE A 1 99 ? -7.176 10.597 -0.694 1.00 86.81 99 ILE A N 1
ATOM 771 C CA . ILE A 1 99 ? -7.301 9.563 0.339 1.00 86.81 99 ILE A CA 1
ATOM 772 C C . ILE A 1 99 ? -8.642 9.693 1.047 1.00 86.81 99 ILE A C 1
ATOM 774 O O . ILE A 1 99 ? -9.069 10.791 1.396 1.00 86.81 99 ILE A O 1
ATOM 778 N N . LEU A 1 100 ? -9.284 8.548 1.267 1.00 91.81 100 LEU A N 1
ATOM 779 C CA . LEU A 1 100 ? -10.417 8.392 2.166 1.00 91.81 100 LEU A CA 1
ATOM 780 C C . LEU A 1 100 ? -9.971 7.480 3.308 1.00 91.81 100 LEU A C 1
ATOM 782 O O . LEU A 1 100 ? -9.652 6.316 3.074 1.00 91.81 100 LEU A O 1
ATOM 786 N N . VAL A 1 101 ? -9.938 8.015 4.525 1.00 92.00 101 VAL A N 1
ATOM 787 C CA . VAL A 1 101 ? -9.629 7.241 5.730 1.00 92.00 101 VAL A CA 1
ATOM 788 C C . VAL A 1 101 ? -10.941 6.742 6.323 1.00 92.00 101 VAL A C 1
ATOM 790 O O . VAL A 1 101 ? -11.864 7.528 6.527 1.00 92.00 101 VAL A O 1
ATOM 793 N N . ILE A 1 102 ? -11.023 5.437 6.572 1.00 94.31 102 ILE A N 1
ATOM 794 C CA . ILE A 1 102 ? -12.195 4.783 7.154 1.00 94.31 102 ILE A CA 1
ATOM 795 C C . ILE A 1 102 ? -11.754 4.163 8.474 1.00 94.31 102 ILE A C 1
ATOM 797 O O . ILE A 1 102 ? -10.928 3.252 8.478 1.00 94.31 102 ILE A O 1
ATOM 801 N N . ASP A 1 103 ? -12.302 4.657 9.580 1.00 94.50 103 ASP A N 1
ATOM 802 C CA . ASP A 1 103 ? -12.166 3.984 10.865 1.00 94.50 103 ASP A CA 1
ATOM 803 C C . ASP A 1 103 ? -13.169 2.825 10.925 1.00 94.50 103 ASP A C 1
ATOM 805 O O . ASP A 1 103 ? -14.363 3.012 10.689 1.00 94.50 103 ASP A O 1
ATOM 809 N N . ILE A 1 104 ? -12.665 1.619 11.173 1.00 95.44 104 ILE A N 1
ATOM 810 C CA . ILE A 1 104 ? -13.451 0.378 11.218 1.00 95.44 104 ILE A CA 1
ATOM 811 C C . ILE A 1 104 ? -13.728 -0.092 12.651 1.00 95.44 104 ILE A C 1
ATOM 813 O O . ILE A 1 104 ? -14.304 -1.165 12.842 1.00 95.44 104 ILE A O 1
ATOM 817 N N . ARG A 1 105 ? -13.282 0.668 13.655 1.00 96.31 105 ARG A N 1
ATOM 818 C CA . ARG A 1 105 ? -13.511 0.362 15.066 1.00 96.31 105 ARG A CA 1
ATOM 819 C C . ARG A 1 105 ? -14.980 0.569 15.428 1.00 96.31 105 ARG A C 1
ATOM 821 O O . ARG A 1 105 ? -15.754 1.190 14.697 1.00 96.31 105 ARG A O 1
ATOM 828 N N . SER A 1 106 ? -15.383 0.006 16.564 1.00 96.56 106 SER A N 1
ATOM 829 C CA . SER A 1 106 ? -16.751 0.169 17.060 1.00 96.56 106 SER A CA 1
ATOM 830 C C . SER A 1 106 ? -17.049 1.635 17.402 1.00 96.56 106 SER A C 1
ATOM 832 O O . SER A 1 106 ? -16.142 2.417 17.693 1.00 96.56 106 SER A O 1
ATOM 834 N N . CYS A 1 107 ? -18.329 2.016 17.413 1.00 94.19 107 CYS A N 1
ATOM 835 C CA . CYS A 1 107 ? -18.733 3.381 17.764 1.00 94.19 107 CYS A CA 1
ATOM 836 C C . CYS A 1 107 ? -18.366 3.781 19.202 1.00 94.19 107 CYS A C 1
ATOM 838 O O . CYS A 1 107 ? -18.302 4.972 19.484 1.00 94.19 107 CYS A O 1
ATOM 840 N N . GLU A 1 108 ? -18.118 2.813 20.087 1.00 95.31 108 GLU A N 1
ATOM 841 C CA . GLU A 1 108 ? -17.669 3.067 21.459 1.00 95.31 108 GLU A CA 1
ATOM 842 C C . GLU A 1 108 ? -16.161 3.356 21.552 1.00 95.31 108 GLU A C 1
ATOM 844 O O . GLU A 1 108 ? -15.726 3.960 22.524 1.00 95.31 108 GLU A O 1
ATOM 849 N N . GLU A 1 109 ? -15.367 2.954 20.553 1.00 95.75 109 GLU A N 1
ATOM 850 C CA . GLU A 1 109 ? -13.897 3.083 20.549 1.00 95.75 109 GLU A CA 1
ATOM 851 C C . GLU A 1 109 ? -13.386 4.249 19.681 1.00 95.75 109 GLU A C 1
ATOM 853 O O . GLU A 1 109 ? -12.250 4.706 19.826 1.00 95.75 109 GLU A O 1
ATOM 858 N N . TYR A 1 110 ? -14.203 4.706 18.732 1.00 91.38 110 TYR A N 1
ATOM 859 C CA . TYR A 1 110 ? -13.885 5.845 17.873 1.00 91.38 110 TYR A CA 1
ATOM 860 C C . TYR A 1 110 ? -13.710 7.192 18.613 1.00 91.38 110 TYR A C 1
ATOM 862 O O . TYR A 1 110 ? -12.734 7.880 18.297 1.00 91.38 110 TYR A O 1
ATOM 870 N N . PRO A 1 111 ? -14.629 7.603 19.514 1.00 79.50 111 PRO A N 1
ATOM 871 C CA . PRO A 1 111 ? -14.569 8.897 20.198 1.00 79.50 111 PRO A CA 1
ATOM 872 C C . PRO A 1 111 ? -13.559 8.931 21.353 1.00 79.50 111 PRO A C 1
ATOM 874 O O . PRO A 1 111 ? -12.958 10.013 21.543 1.00 79.50 111 PRO A O 1
#

Organism: NCBI:txid1538125

Foldseek 3Di:
DDDDPPVVVVVVVVVCVLQDQCQQVDDPPPPPVVCVPPCVPPVDDDDPPPVDPQQDHDDDDPVVVVVDPGGDDGNVSVCQLVVNDPPNPPPPNNVVDDDDDDDPDDPVPPD

Radius of gyration: 17.01 Å; Cα contacts (8 Å, |Δi|>4): 51; chains: 1; bounding box: 43×36×52 Å

Secondary structure (DSSP, 8-state):
-PPP-HHHHHHHHHHHHTTS-GGGG--TT--TTTHHHHGGGS-----S----TTTS-----HHHHHH-SS----HHHHHHHTT--TT---HHHHTT--------S-TTT--

Mean predicted aligned error: 10.02 Å

Sequence (111 aa):
MPEIDIQRCVQDSIKIFCSTPKSITYRVHENTNLKKSFEANMKFSKSDSTTDPDLAMVPIPTTELKSEVSPRISAEDLLDLLDLSPDSRSKSRSQSIKILVIDIRSCEEYP

Solvent-accessible surface area (backbone atoms only — not comparable to full-atom values): 7554 Å² total; per-residue (Å²): 129,85,85,79,60,61,68,59,53,52,53,53,49,50,51,48,60,71,66,51,60,68,55,57,72,63,50,93,77,63,60,79,77,62,51,74,75,68,42,81,83,44,98,70,81,75,73,93,73,71,87,46,77,88,35,46,82,75,83,70,56,71,73,59,61,70,69,54,94,65,81,60,74,29,58,47,53,52,31,48,54,68,71,67,38,95,78,70,80,63,67,79,63,33,78,78,60,86,85,84,88,78,85,85,66,54,84,87,71,70,119

pLDDT: mean 75.93, std 16.66, range [42.28, 96.56]